Protein AF-A0A7C4B881-F1 (afdb_monomer)

Mean predicted aligned error: 10.48 Å

Structure (mmCIF, N/CA/C/O backbone):
data_AF-A0A7C4B881-F1
#
_entry.id   AF-A0A7C4B881-F1
#
loop_
_atom_site.group_PDB
_atom_site.id
_atom_site.type_symbol
_atom_site.label_atom_id
_atom_site.label_alt_id
_atom_site.label_comp_id
_atom_site.label_asym_id
_atom_site.label_entity_id
_atom_site.label_seq_id
_atom_site.pdbx_PDB_ins_code
_atom_site.Cartn_x
_atom_site.Cartn_y
_atom_site.Cartn_z
_atom_site.occupancy
_atom_site.B_iso_or_equiv
_atom_site.auth_seq_id
_atom_site.auth_comp_id
_atom_site.auth_asym_id
_atom_site.auth_atom_id
_atom_site.pdbx_PDB_model_num
ATOM 1 N N . MET A 1 1 ? -2.130 -18.729 2.621 1.00 53.53 1 MET A N 1
ATOM 2 C CA . MET A 1 1 ? -2.903 -17.460 2.657 1.00 53.53 1 MET A CA 1
ATOM 3 C C . MET A 1 1 ? -2.456 -16.564 1.508 1.00 53.53 1 MET A C 1
ATOM 5 O O . MET A 1 1 ? -1.277 -16.244 1.434 1.00 53.53 1 MET A O 1
ATOM 9 N N . ALA A 1 2 ? -3.351 -16.190 0.590 1.00 62.72 2 ALA A N 1
ATOM 10 C CA . ALA A 1 2 ? -2.981 -15.352 -0.552 1.00 62.72 2 ALA A CA 1
ATOM 11 C C . ALA A 1 2 ? -2.597 -13.933 -0.089 1.00 62.72 2 ALA A C 1
ATOM 13 O O . ALA A 1 2 ? -3.346 -13.304 0.659 1.00 62.72 2 ALA A O 1
ATOM 14 N N . GLN A 1 3 ? -1.448 -13.418 -0.543 1.00 72.31 3 GLN A N 1
ATOM 15 C CA . GLN A 1 3 ? -1.037 -12.022 -0.354 1.00 72.31 3 GLN A CA 1
ATOM 16 C C . GLN A 1 3 ? -1.967 -11.101 -1.159 1.00 72.31 3 GLN A C 1
ATOM 18 O O . GLN A 1 3 ? -1.638 -10.664 -2.262 1.00 72.31 3 GLN A O 1
ATOM 23 N N . LYS A 1 4 ? -3.162 -10.844 -0.622 1.00 83.00 4 LYS A N 1
ATOM 24 C CA . LYS A 1 4 ? -4.172 -9.968 -1.217 1.00 83.00 4 LYS A CA 1
ATOM 25 C C . LYS A 1 4 ? -4.649 -8.930 -0.207 1.00 83.00 4 LYS A C 1
ATOM 27 O O . LYS A 1 4 ? -4.819 -9.204 0.978 1.00 83.00 4 LYS A O 1
ATOM 32 N N . CYS A 1 5 ? -4.876 -7.723 -0.702 1.00 84.62 5 CYS A N 1
ATOM 33 C CA . CYS A 1 5 ? -5.538 -6.646 0.025 1.00 84.62 5 CYS A CA 1
ATOM 3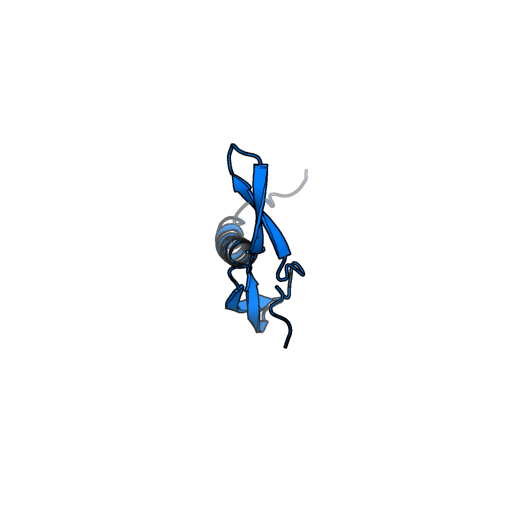4 C C . CYS A 1 5 ? -6.987 -7.041 0.339 1.00 84.62 5 CYS A C 1
ATOM 36 O O . CYS A 1 5 ? -7.745 -7.315 -0.589 1.00 84.62 5 CYS A O 1
ATOM 38 N N . ARG A 1 6 ? -7.404 -7.016 1.613 1.00 83.25 6 ARG A N 1
ATOM 39 C CA . ARG A 1 6 ? -8.776 -7.413 1.995 1.00 83.25 6 ARG A CA 1
ATOM 40 C C . ARG A 1 6 ? -9.859 -6.458 1.481 1.00 83.25 6 ARG A C 1
ATOM 42 O O . ARG A 1 6 ? -10.963 -6.900 1.210 1.00 83.25 6 ARG A O 1
ATOM 49 N N . VAL A 1 7 ? -9.525 -5.176 1.332 1.00 83.25 7 VAL A N 1
ATOM 50 C CA . VAL A 1 7 ? -10.465 -4.121 0.905 1.00 83.25 7 VAL A CA 1
ATOM 51 C C . VAL A 1 7 ? -10.530 -3.992 -0.612 1.00 83.25 7 VAL A C 1
ATOM 53 O O . VAL A 1 7 ? -11.592 -3.836 -1.188 1.00 83.25 7 VAL A O 1
ATOM 56 N N . CYS A 1 8 ? -9.375 -4.046 -1.267 1.00 82.38 8 CYS A N 1
ATOM 57 C CA . CYS A 1 8 ? -9.238 -3.707 -2.676 1.00 82.38 8 CYS A CA 1
ATOM 58 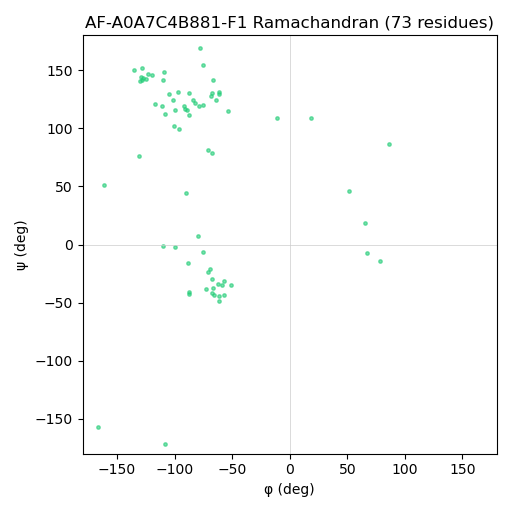C C . CYS A 1 8 ? -8.955 -4.907 -3.582 1.00 82.38 8 CYS A C 1
ATOM 60 O O . CYS A 1 8 ? -8.734 -4.725 -4.773 1.00 82.38 8 CYS A O 1
ATOM 62 N N . GLY A 1 9 ? -8.831 -6.113 -3.022 1.00 83.69 9 GLY A N 1
ATOM 63 C CA . GLY A 1 9 ? -8.562 -7.346 -3.765 1.00 83.69 9 GLY A CA 1
ATOM 64 C C . GLY A 1 9 ? -7.182 -7.434 -4.428 1.00 83.69 9 GLY A C 1
ATOM 65 O O . GLY A 1 9 ? -6.818 -8.500 -4.916 1.00 83.69 9 GLY A O 1
ATOM 66 N N . LYS A 1 10 ? -6.388 -6.351 -4.420 1.00 84.25 10 LYS A N 1
ATOM 67 C CA . LYS A 1 10 ? -5.070 -6.281 -5.066 1.00 84.25 10 LYS A CA 1
ATOM 68 C C . LYS A 1 10 ? -4.172 -7.415 -4.595 1.00 84.25 10 LYS A C 1
ATOM 70 O O . LYS A 1 10 ? -3.810 -7.462 -3.416 1.00 84.25 10 LYS A O 1
ATOM 75 N N . GLY A 1 11 ? -3.836 -8.296 -5.528 1.00 85.69 11 GLY A N 1
ATOM 76 C CA . GLY A 1 11 ? -2.892 -9.386 -5.350 1.00 85.69 11 GLY A CA 1
ATOM 77 C C . GLY A 1 11 ? -1.587 -9.139 -6.088 1.00 85.69 11 GLY A C 1
ATOM 78 O O . GLY A 1 11 ? -1.337 -8.051 -6.608 1.00 85.69 11 GLY A O 1
ATOM 79 N N . VAL A 1 12 ? -0.761 -10.176 -6.113 1.00 88.38 12 VAL A N 1
ATOM 80 C CA . VAL A 1 12 ? 0.453 -10.222 -6.924 1.00 88.38 12 VAL A CA 1
ATOM 81 C C . VAL A 1 12 ? 0.075 -10.103 -8.399 1.00 88.38 12 VAL A C 1
ATOM 83 O O . VAL A 1 12 ? -0.830 -10.794 -8.863 1.00 88.38 12 VAL A O 1
ATOM 86 N N . GLN A 1 13 ? 0.755 -9.215 -9.119 1.00 88.19 13 GLN A N 1
ATOM 87 C CA . GLN A 1 13 ? 0.613 -9.074 -10.565 1.00 88.19 13 GLN A CA 1
ATOM 88 C C . GLN A 1 13 ? 1.875 -9.590 -11.253 1.00 88.19 13 GLN A C 1
ATOM 90 O O . GLN A 1 13 ? 2.979 -9.492 -10.713 1.00 88.19 13 GLN A O 1
ATOM 95 N N . TYR A 1 14 ? 1.711 -10.126 -12.454 1.00 91.06 14 TYR A N 1
ATOM 96 C CA . TYR A 1 14 ? 2.803 -10.630 -13.276 1.00 91.06 14 TYR A CA 1
ATOM 97 C C . TYR A 1 14 ? 2.984 -9.711 -14.477 1.00 91.06 14 TYR A C 1
ATOM 99 O O . TYR A 1 14 ? 2.007 -9.223 -15.042 1.00 91.06 14 TYR A O 1
ATOM 107 N N . GLY A 1 15 ? 4.229 -9.466 -14.865 1.00 92.12 15 GLY A N 1
ATOM 108 C CA . GLY A 1 15 ? 4.533 -8.732 -16.084 1.00 92.12 15 GLY A CA 1
ATOM 109 C C . GLY A 1 15 ? 5.995 -8.872 -16.469 1.00 92.12 15 GLY A C 1
ATOM 110 O O . GLY A 1 15 ? 6.660 -9.830 -16.075 1.00 92.12 15 GLY A O 1
ATOM 111 N N . HIS A 1 16 ? 6.490 -7.915 -17.248 1.00 95.44 16 HIS A N 1
ATOM 112 C CA . HIS A 1 16 ? 7.845 -7.954 -17.783 1.00 95.44 16 HIS A CA 1
ATOM 113 C C . HIS A 1 16 ? 8.580 -6.645 -17.513 1.00 95.44 16 HIS A C 1
ATOM 115 O O . HIS A 1 16 ? 7.988 -5.568 -17.554 1.00 95.44 16 HIS A O 1
ATOM 121 N N . PHE A 1 17 ? 9.879 -6.743 -17.256 1.00 93.56 17 PHE A N 1
ATOM 122 C CA . PHE A 1 17 ? 10.797 -5.637 -17.462 1.00 93.56 17 PHE A CA 1
ATOM 123 C C . PHE A 1 17 ? 11.166 -5.621 -18.946 1.00 93.56 17 PHE A C 1
ATOM 125 O O . PHE A 1 17 ? 11.618 -6.642 -19.468 1.00 93.56 17 PHE A O 1
ATOM 132 N N . VAL A 1 18 ? 10.898 -4.505 -19.623 1.00 93.31 18 VAL A N 1
ATOM 133 C CA . VAL A 1 18 ? 11.139 -4.335 -21.060 1.00 93.31 18 VAL A CA 1
ATOM 134 C C . VAL A 1 18 ? 12.279 -3.341 -21.226 1.00 93.31 18 VAL A C 1
ATOM 136 O O . VAL A 1 18 ? 12.162 -2.205 -20.773 1.00 93.31 18 VAL A O 1
ATOM 139 N N . SER A 1 19 ? 13.383 -3.772 -21.837 1.00 93.25 19 SER A N 1
ATOM 140 C CA . SER A 1 19 ? 14.489 -2.871 -22.182 1.00 93.25 19 SER A CA 1
ATOM 141 C C . SER A 1 19 ? 14.168 -2.047 -23.435 1.00 93.25 19 SER A C 1
ATOM 143 O O . SER A 1 19 ? 13.231 -2.356 -24.171 1.00 93.25 19 SER A O 1
ATOM 145 N N . HIS A 1 20 ? 14.987 -1.034 -23.730 1.00 92.81 20 HIS A N 1
ATOM 146 C CA . HIS A 1 20 ? 14.889 -0.270 -24.981 1.00 92.81 20 HIS A CA 1
ATOM 147 C C . HIS A 1 20 ? 15.017 -1.153 -26.235 1.00 92.81 20 HIS A C 1
ATOM 149 O O . HIS A 1 20 ? 14.343 -0.904 -27.228 1.00 92.81 20 HIS A O 1
ATOM 155 N N . ALA A 1 21 ? 15.785 -2.244 -26.152 1.00 95.06 21 ALA A N 1
ATOM 156 C CA . ALA A 1 21 ? 15.893 -3.262 -27.200 1.00 95.06 21 ALA A CA 1
ATOM 157 C C . ALA A 1 21 ? 14.715 -4.262 -27.222 1.00 95.06 21 ALA A C 1
ATOM 159 O O . ALA A 1 21 ? 14.747 -5.250 -27.946 1.00 95.06 21 ALA A O 1
ATOM 160 N N . LYS A 1 22 ? 13.664 -4.033 -26.422 1.00 92.19 22 LYS A N 1
ATOM 161 C CA . LYS A 1 22 ? 12.464 -4.880 -26.308 1.00 92.19 22 LYS A CA 1
ATOM 162 C C . LYS A 1 22 ? 12.710 -6.279 -25.727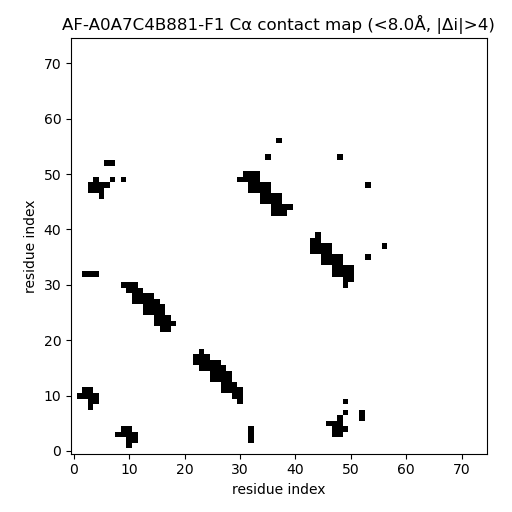 1.00 92.19 22 LYS A C 1
ATOM 164 O O . LYS A 1 22 ? 11.827 -7.135 -25.814 1.00 92.19 22 LYS A O 1
ATOM 169 N N . ASN A 1 23 ? 13.839 -6.484 -25.043 1.00 93.31 23 ASN A N 1
ATOM 170 C CA . ASN A 1 23 ? 14.106 -7.714 -24.294 1.00 93.31 23 ASN A CA 1
ATOM 171 C C . ASN A 1 23 ? 13.165 -7.788 -23.089 1.00 93.31 23 ASN A C 1
ATOM 173 O O . ASN A 1 23 ? 13.072 -6.833 -22.315 1.00 93.31 23 ASN A O 1
ATOM 177 N N . ARG A 1 24 ? 12.455 -8.912 -22.938 1.00 94.31 24 ARG A N 1
ATOM 178 C CA . ARG A 1 24 ? 11.420 -9.102 -21.911 1.00 94.31 24 ARG A CA 1
ATOM 179 C C . ARG A 1 24 ? 11.906 -10.068 -20.839 1.00 94.31 24 ARG A C 1
ATOM 181 O O . ARG A 1 24 ? 12.020 -11.262 -21.089 1.00 94.31 24 ARG A O 1
ATOM 188 N N . ILE A 1 25 ? 12.114 -9.565 -19.626 1.00 93.88 25 ILE A N 1
ATOM 189 C CA . ILE A 1 25 ? 12.450 -10.388 -18.455 1.00 93.88 25 ILE A CA 1
ATOM 190 C C . ILE A 1 25 ? 11.215 -10.491 -17.567 1.00 93.88 25 ILE A C 1
ATOM 192 O O . ILE A 1 25 ? 10.601 -9.473 -17.244 1.00 93.88 25 ILE A O 1
ATOM 196 N N . ARG A 1 26 ? 10.826 -11.708 -17.166 1.00 93.81 26 ARG A N 1
ATOM 197 C CA . ARG A 1 26 ? 9.672 -11.913 -16.276 1.00 93.81 26 ARG A CA 1
ATOM 198 C C . ARG A 1 26 ? 9.909 -11.212 -14.938 1.00 93.81 26 ARG A C 1
ATOM 200 O O . ARG A 1 26 ? 10.932 -11.414 -14.291 1.00 93.81 26 ARG A O 1
ATOM 207 N N . ARG A 1 27 ? 8.934 -10.418 -14.499 1.00 93.19 27 ARG A N 1
ATOM 208 C CA . ARG A 1 27 ? 8.939 -9.723 -13.210 1.00 93.19 27 ARG A CA 1
ATOM 209 C C . ARG A 1 27 ? 7.628 -9.958 -12.476 1.00 93.19 27 ARG A C 1
ATOM 211 O O . ARG A 1 27 ? 6.542 -9.921 -13.052 1.00 93.19 27 ARG A O 1
ATOM 218 N N . VAL A 1 28 ? 7.745 -10.130 -11.165 1.00 91.31 28 VAL A N 1
ATOM 219 C CA . VAL A 1 28 ? 6.608 -10.213 -10.250 1.00 91.31 28 VAL A CA 1
ATOM 220 C C . VAL A 1 28 ? 6.436 -8.873 -9.536 1.00 91.31 28 VAL A C 1
ATOM 222 O O . VAL A 1 28 ? 7.356 -8.378 -8.884 1.00 91.31 28 VAL A O 1
ATOM 225 N N . PHE A 1 29 ? 5.245 -8.289 -9.631 1.00 87.75 29 PHE A N 1
ATOM 226 C CA . PHE A 1 29 ? 4.856 -7.076 -8.920 1.00 87.75 29 PHE A CA 1
ATOM 227 C C . PHE A 1 29 ? 4.113 -7.464 -7.643 1.00 87.75 29 PHE A C 1
ATOM 229 O O . PHE A 1 29 ? 2.925 -7.799 -7.656 1.00 87.75 29 PHE A O 1
ATOM 236 N N . LYS A 1 30 ? 4.828 -7.433 -6.516 1.00 86.81 30 LYS A N 1
ATOM 237 C CA . LYS A 1 30 ? 4.239 -7.668 -5.196 1.00 86.81 30 LYS A CA 1
ATOM 238 C C . LYS A 1 30 ? 3.623 -6.362 -4.676 1.00 86.81 30 LYS A C 1
ATOM 240 O O . LYS A 1 30 ? 4.331 -5.357 -4.604 1.00 86.81 30 LYS A O 1
ATOM 245 N N . PRO A 1 31 ? 2.328 -6.331 -4.310 1.00 83.25 31 PRO A N 1
ATOM 246 C CA . PRO A 1 31 ? 1.758 -5.164 -3.652 1.00 83.25 31 PRO A CA 1
ATOM 247 C C . PRO A 1 31 ? 2.378 -4.985 -2.259 1.00 83.25 31 PRO A C 1
ATOM 249 O O . PRO A 1 31 ? 2.564 -5.955 -1.528 1.00 83.25 31 PRO A O 1
ATOM 252 N N . ASN A 1 32 ? 2.628 -3.736 -1.857 1.00 86.12 32 ASN A N 1
ATOM 253 C CA . ASN A 1 32 ? 3.083 -3.398 -0.503 1.00 86.12 32 ASN A CA 1
ATOM 254 C C . ASN A 1 32 ? 1.941 -3.606 0.505 1.00 86.12 32 ASN A C 1
ATOM 256 O O . ASN A 1 32 ? 1.212 -2.664 0.841 1.00 86.12 32 ASN A O 1
ATOM 260 N N . LEU A 1 33 ? 1.746 -4.855 0.928 1.00 87.88 33 LEU A N 1
ATOM 261 C CA . LEU A 1 33 ? 0.749 -5.266 1.911 1.00 87.88 33 LEU A CA 1
ATOM 262 C C . LEU A 1 33 ? 1.321 -5.138 3.319 1.00 87.88 33 LEU A C 1
ATOM 264 O O . LEU A 1 33 ? 2.409 -5.629 3.607 1.00 87.88 33 LEU A O 1
ATOM 268 N N . LYS A 1 34 ? 0.568 -4.492 4.205 1.00 86.94 34 LYS A N 1
ATOM 269 C CA . LYS A 1 34 ? 0.916 -4.325 5.614 1.00 86.94 34 LYS A CA 1
ATOM 270 C C . LYS A 1 34 ? -0.247 -4.783 6.483 1.00 86.94 34 LYS A C 1
ATOM 272 O O . LYS A 1 34 ? -1.412 -4.578 6.137 1.00 86.94 34 LYS A O 1
ATOM 277 N N . ARG A 1 35 ? 0.075 -5.407 7.615 1.00 88.19 35 ARG A N 1
ATOM 278 C CA . ARG A 1 35 ? -0.895 -5.692 8.675 1.00 88.19 35 ARG A CA 1
ATOM 279 C C . ARG A 1 35 ? -1.116 -4.407 9.457 1.00 88.19 35 ARG A C 1
ATOM 281 O O . ARG A 1 35 ? -0.164 -3.859 10.000 1.00 88.19 35 ARG A O 1
ATOM 288 N N . VAL A 1 36 ? -2.347 -3.919 9.479 1.00 87.06 36 VAL A N 1
ATOM 289 C CA . VAL A 1 36 ? -2.706 -2.691 10.190 1.00 87.06 36 VAL A CA 1
ATOM 290 C C . VAL A 1 36 ? -3.996 -2.890 10.972 1.00 87.06 36 VAL A C 1
ATOM 292 O O . VAL A 1 36 ? -4.863 -3.678 10.585 1.00 87.06 36 VAL A O 1
ATOM 295 N N . THR A 1 37 ? -4.118 -2.163 12.076 1.00 86.06 37 THR A N 1
ATOM 296 C CA . THR A 1 37 ? -5.349 -2.107 12.862 1.00 86.06 37 THR A CA 1
ATOM 297 C C . THR A 1 37 ? -6.181 -0.935 12.363 1.00 86.06 37 THR A C 1
ATOM 299 O O . THR A 1 37 ? -5.733 0.207 12.428 1.00 86.06 37 THR A O 1
ATOM 302 N N . VAL A 1 38 ? -7.384 -1.212 11.871 1.00 83.06 38 VAL A N 1
ATOM 303 C CA . VAL A 1 38 ? -8.339 -0.198 11.408 1.00 83.06 38 VAL A CA 1
ATOM 304 C C . VAL A 1 38 ? -9.626 -0.291 12.219 1.00 83.06 38 VAL A C 1
ATOM 306 O O . VAL A 1 38 ? -10.017 -1.376 12.651 1.00 83.06 38 VAL A O 1
ATOM 309 N N . LYS A 1 39 ? -10.273 0.850 12.468 1.00 79.94 39 LYS A N 1
ATOM 310 C CA . LYS A 1 39 ? -11.619 0.886 13.049 1.00 79.94 39 LYS A CA 1
ATOM 311 C C . LYS A 1 39 ? -12.626 0.836 11.907 1.00 79.94 39 LYS A C 1
ATOM 313 O O . LYS A 1 39 ? -12.665 1.757 11.105 1.00 79.94 39 LYS A O 1
ATOM 318 N N . ILE A 1 40 ? -13.421 -0.224 11.846 1.00 77.75 40 ILE A N 1
ATOM 319 C CA . ILE A 1 40 ? -14.528 -0.366 10.897 1.00 77.75 40 ILE A CA 1
ATOM 320 C C . ILE A 1 40 ? -15.795 -0.452 11.741 1.00 77.75 40 ILE A C 1
ATOM 322 O O . ILE A 1 40 ? -15.887 -1.322 12.609 1.00 77.75 40 ILE A O 1
ATOM 326 N N . ASN A 1 41 ? -16.739 0.469 11.536 1.00 74.50 41 ASN A N 1
ATOM 327 C CA . ASN A 1 41 ? -18.022 0.507 12.251 1.00 74.50 41 ASN A CA 1
ATOM 3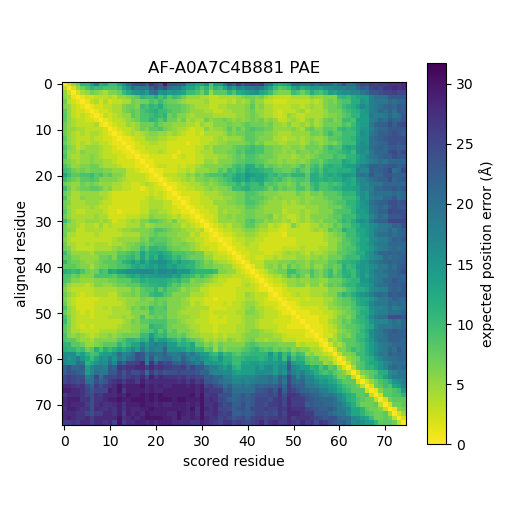28 C C . ASN A 1 41 ? -17.857 0.442 13.786 1.00 74.50 41 ASN A C 1
ATOM 330 O O . ASN A 1 41 ? -18.473 -0.376 14.463 1.00 74.50 41 ASN A O 1
ATOM 334 N N . GLY A 1 42 ? -16.928 1.233 14.336 1.00 78.19 42 GLY A N 1
ATOM 335 C CA . GLY A 1 42 ? -16.644 1.286 15.779 1.00 78.19 42 GLY A CA 1
ATOM 336 C C . GLY A 1 42 ? -15.789 0.136 16.335 1.00 78.19 42 GLY A C 1
ATOM 337 O O . GLY A 1 42 ? -15.215 0.276 17.415 1.00 78.19 42 GLY A O 1
ATOM 338 N N . LYS A 1 43 ? -15.601 -0.964 15.595 1.00 80.00 43 LYS A N 1
ATOM 339 C CA . LYS A 1 43 ?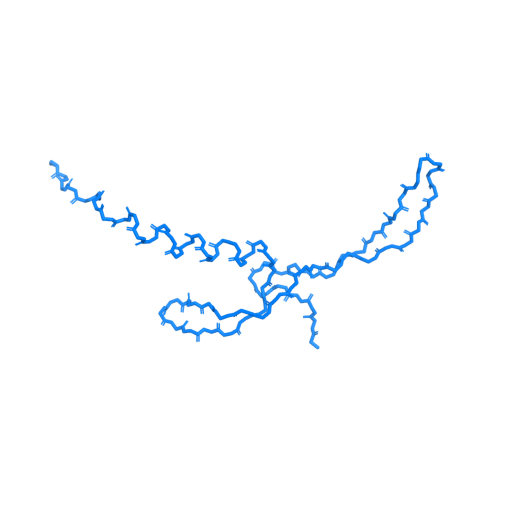 -14.798 -2.119 16.031 1.00 80.00 43 LYS A CA 1
ATOM 340 C C . LYS A 1 43 ? -13.375 -2.045 15.475 1.00 80.00 43 LYS A C 1
ATOM 342 O O . LYS A 1 43 ? -13.168 -1.841 14.280 1.00 80.00 43 LYS A O 1
ATOM 347 N N . LYS A 1 44 ? -12.370 -2.234 16.338 1.00 84.25 44 LYS A N 1
ATOM 348 C CA . LYS A 1 44 ? -10.962 -2.363 15.920 1.00 84.25 44 LYS A CA 1
ATOM 349 C C . LYS A 1 44 ? -10.749 -3.753 15.321 1.00 84.25 44 LYS A C 1
ATOM 351 O O . LYS A 1 44 ? -10.920 -4.749 16.014 1.00 84.25 44 LYS A O 1
ATOM 356 N N . GLN A 1 45 ? -10.339 -3.822 14.060 1.00 84.31 45 GLN A N 1
ATOM 357 C CA . GLN A 1 45 ? -10.012 -5.072 13.379 1.00 84.31 45 GLN A CA 1
ATOM 358 C C . GLN A 1 45 ? -8.597 -5.017 12.803 1.00 84.31 45 GLN A C 1
ATOM 360 O O . GLN A 1 45 ? -8.147 -3.982 12.308 1.00 84.31 45 GLN A O 1
ATOM 365 N N . ARG A 1 46 ? -7.885 -6.146 12.863 1.00 86.69 46 ARG A N 1
ATOM 366 C CA . ARG A 1 46 ? -6.572 -6.308 12.229 1.00 86.69 46 ARG A CA 1
ATOM 367 C C . ARG A 1 46 ? -6.765 -6.857 10.823 1.00 86.69 46 ARG A C 1
ATOM 369 O O . ARG A 1 46 ? -7.236 -7.978 10.664 1.00 86.69 46 ARG A O 1
ATOM 376 N N . LEU A 1 47 ? -6.379 -6.082 9.813 1.00 87.62 47 LEU A N 1
ATOM 377 C CA . LEU A 1 47 ? -6.525 -6.455 8.407 1.00 87.62 47 LEU A CA 1
AT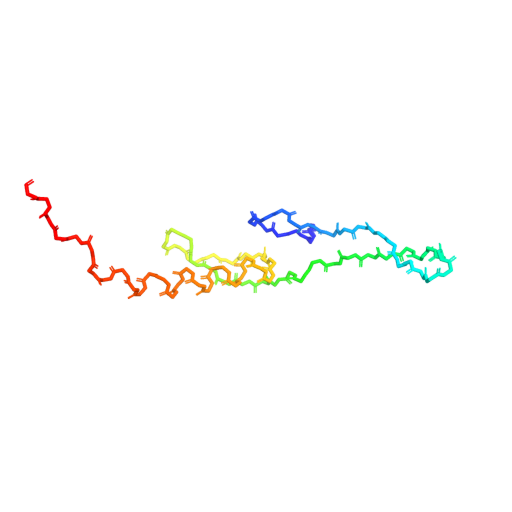OM 378 C C . LEU A 1 47 ? -5.203 -6.316 7.650 1.00 87.62 47 LEU A C 1
ATOM 380 O O . LEU A 1 47 ? -4.348 -5.490 7.974 1.00 87.62 47 LEU A O 1
ATOM 384 N N . VAL A 1 48 ? -5.052 -7.122 6.598 1.00 88.56 48 VAL A N 1
ATOM 385 C CA . VAL A 1 48 ? -3.973 -6.978 5.615 1.00 88.56 48 VAL A CA 1
ATOM 386 C C . VAL A 1 48 ? -4.434 -6.005 4.533 1.00 88.56 48 VAL A C 1
ATOM 388 O O . VAL A 1 48 ? -5.338 -6.303 3.746 1.00 88.56 48 VAL A O 1
ATOM 391 N N . LEU A 1 49 ? -3.809 -4.830 4.493 1.00 87.81 49 LEU A N 1
ATOM 392 C CA . LEU A 1 49 ? -4.164 -3.746 3.581 1.00 87.81 49 LEU A CA 1
ATOM 393 C C . LEU A 1 49 ? -2.972 -3.337 2.722 1.00 87.81 49 LEU A C 1
ATOM 395 O O . LEU A 1 49 ? -1.824 -3.368 3.159 1.00 87.81 49 LEU A O 1
ATOM 399 N N . CYS A 1 50 ? -3.244 -2.917 1.486 1.00 89.31 50 CYS A N 1
ATOM 400 C CA . CYS A 1 50 ? -2.217 -2.295 0.657 1.00 89.31 50 CYS A CA 1
ATOM 401 C C . 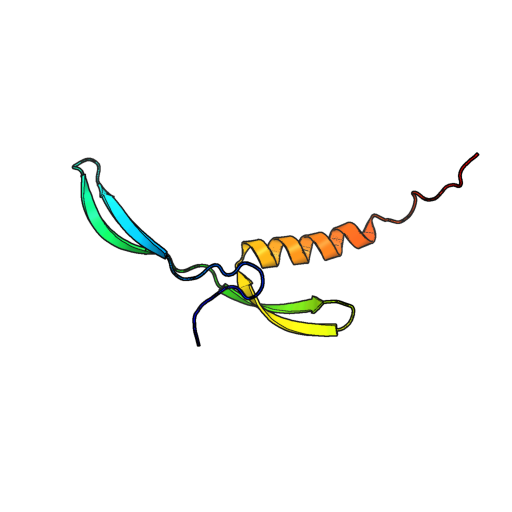CYS A 1 50 ? -1.940 -0.859 1.123 1.00 89.31 50 CYS A C 1
ATOM 403 O O . CYS A 1 50 ? -2.831 -0.192 1.653 1.00 89.31 50 CYS A O 1
ATOM 405 N N . ALA A 1 51 ? -0.738 -0.350 0.850 1.00 86.00 51 ALA A N 1
ATOM 406 C CA . ALA A 1 51 ? -0.337 1.010 1.220 1.00 86.00 51 ALA A CA 1
ATOM 407 C C . ALA A 1 51 ? -1.340 2.105 0.790 1.00 86.00 51 ALA A C 1
ATOM 409 O O . ALA A 1 51 ? -1.564 3.057 1.535 1.00 86.00 51 ALA A O 1
ATOM 410 N N . ARG A 1 52 ? -2.006 1.954 -0.369 1.00 85.69 52 ARG A N 1
ATOM 411 C CA . ARG A 1 52 ? -3.042 2.906 -0.820 1.00 85.69 52 ARG A CA 1
ATOM 412 C C . ARG A 1 52 ? -4.268 2.909 0.096 1.00 85.69 52 ARG A C 1
ATOM 414 O O . ARG A 1 52 ? -4.765 3.976 0.431 1.00 85.69 52 ARG A O 1
ATOM 421 N N . CYS A 1 53 ? -4.738 1.734 0.510 1.00 85.50 53 CYS A N 1
ATOM 422 C CA . CYS A 1 53 ? -5.862 1.621 1.440 1.00 85.50 53 CYS A CA 1
ATOM 423 C C . CYS A 1 53 ? -5.484 2.152 2.822 1.00 85.50 53 CYS A C 1
ATOM 425 O O . CYS A 1 53 ? -6.262 2.892 3.404 1.00 85.50 53 CYS A O 1
ATOM 427 N N . VAL A 1 54 ? -4.274 1.856 3.313 1.00 86.56 54 VAL A N 1
ATOM 428 C CA . VAL A 1 54 ? -3.783 2.407 4.590 1.00 86.56 54 VAL A CA 1
ATOM 429 C C . VAL A 1 54 ? -3.799 3.938 4.575 1.00 86.56 54 VAL A C 1
ATOM 431 O O . VAL A 1 54 ? -4.252 4.551 5.537 1.00 86.56 54 VAL A O 1
ATOM 434 N N . LYS A 1 55 ? -3.360 4.564 3.473 1.00 84.69 55 LYS A N 1
ATOM 435 C CA . LYS A 1 55 ? -3.394 6.025 3.321 1.00 84.69 55 LYS A CA 1
ATOM 436 C C . LYS A 1 55 ? -4.825 6.578 3.370 1.00 84.69 55 LYS A C 1
ATOM 438 O O . LYS A 1 55 ? -5.052 7.545 4.088 1.00 84.69 55 LYS A O 1
ATOM 443 N N . LYS A 1 56 ? -5.779 5.933 2.683 1.00 83.19 56 LYS A N 1
ATOM 444 C CA . LYS A 1 56 ? -7.200 6.324 2.707 1.00 83.19 56 LYS A CA 1
ATOM 445 C C . LYS A 1 56 ? -7.805 6.238 4.109 1.00 83.19 56 LYS A C 1
ATOM 447 O O . LYS A 1 56 ? -8.350 7.226 4.574 1.00 83.19 56 LYS A O 1
ATOM 452 N N . PHE A 1 57 ? -7.609 5.124 4.817 1.00 81.25 57 PHE A N 1
ATOM 453 C CA . PHE A 1 57 ? -8.102 4.982 6.195 1.00 81.25 57 PHE A CA 1
ATOM 454 C C . PHE A 1 57 ? -7.465 5.991 7.158 1.00 81.25 57 PHE A C 1
ATOM 456 O O . PHE A 1 57 ? -8.116 6.460 8.086 1.00 81.25 57 PHE A O 1
ATOM 463 N N . LYS A 1 58 ? -6.192 6.358 6.947 1.00 75.06 58 LYS A N 1
ATOM 464 C CA . LYS A 1 58 ? -5.550 7.426 7.726 1.00 75.06 58 LYS A CA 1
ATOM 465 C C . LYS A 1 58 ? -6.180 8.795 7.438 1.00 75.06 58 LYS A C 1
ATOM 467 O O . LYS A 1 58 ? -6.306 9.590 8.360 1.00 75.06 58 LYS A O 1
ATOM 472 N N . GLN A 1 59 ? -6.561 9.068 6.189 1.00 67.94 59 GLN A N 1
ATOM 473 C CA . GLN A 1 59 ? -7.241 10.310 5.806 1.00 67.94 59 GLN A CA 1
ATOM 474 C C . GLN A 1 59 ? -8.690 10.367 6.291 1.00 67.94 59 GLN A C 1
ATOM 476 O O . GLN A 1 59 ? -9.088 11.415 6.773 1.00 67.94 59 GLN A O 1
ATOM 481 N N . GLU A 1 60 ? -9.439 9.263 6.264 1.00 63.56 60 GLU A N 1
ATOM 482 C CA . GLU A 1 60 ? -10.803 9.208 6.821 1.00 63.56 60 GLU A CA 1
ATOM 483 C C . GLU A 1 60 ? -10.831 9.556 8.320 1.00 63.56 60 GLU A C 1
ATOM 485 O O . GLU A 1 60 ? -11.734 10.238 8.799 1.00 63.56 60 GLU A O 1
ATOM 490 N N . LEU A 1 61 ? -9.787 9.174 9.064 1.00 58.94 61 LEU A N 1
ATOM 491 C CA . LEU A 1 61 ? -9.607 9.574 10.466 1.00 58.94 61 LEU A CA 1
ATOM 492 C C . LEU A 1 61 ? -9.280 11.067 10.653 1.00 58.94 61 LEU A C 1
ATOM 494 O O . LEU A 1 61 ? -9.463 11.584 11.754 1.00 58.94 61 LEU A O 1
ATOM 498 N N . LEU A 1 62 ? -8.773 11.743 9.618 1.00 54.66 62 LEU A N 1
ATOM 499 C CA . LEU A 1 62 ? -8.517 13.186 9.623 1.00 54.66 62 LEU A CA 1
ATOM 500 C C . LEU A 1 62 ? -9.770 13.959 9.181 1.00 54.66 62 LEU A C 1
ATOM 502 O O . LEU A 1 62 ? -10.129 14.924 9.839 1.00 54.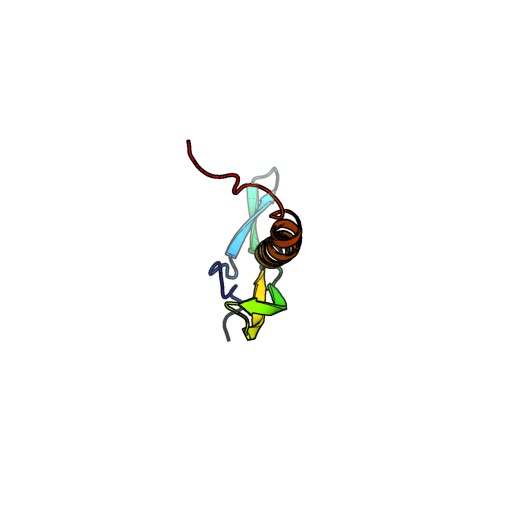66 62 LEU A O 1
ATOM 506 N N . SER A 1 63 ? -10.509 13.481 8.173 1.00 46.84 63 SER A N 1
ATOM 507 C CA . SER A 1 63 ? -11.709 14.156 7.654 1.00 46.84 63 SER A CA 1
ATOM 508 C C . SER A 1 63 ? -12.921 14.108 8.592 1.00 46.84 63 SER A C 1
ATOM 510 O O . SER A 1 63 ? -13.772 14.987 8.527 1.00 46.84 63 SER A O 1
ATOM 512 N N . HIS A 1 64 ? -13.004 13.130 9.503 1.00 52.03 64 HIS A N 1
ATOM 513 C CA . HIS A 1 64 ? -14.025 13.122 10.565 1.00 52.03 64 HIS A CA 1
ATOM 514 C C . HIS A 1 64 ? -13.747 14.112 11.710 1.00 52.03 64 HIS A C 1
ATOM 516 O O . HIS A 1 64 ? -14.594 14.266 12.587 1.00 52.03 64 HIS A O 1
ATOM 522 N N . LYS A 1 65 ? -12.587 14.782 11.729 1.00 43.50 65 LYS A N 1
ATOM 523 C CA . LYS A 1 65 ? -12.331 15.892 12.662 1.00 43.50 65 LYS A CA 1
ATOM 524 C C . LYS A 1 65 ? -12.785 17.247 12.113 1.00 43.50 65 LYS A C 1
ATOM 526 O O . LYS A 1 65 ? -12.972 18.163 12.905 1.00 43.50 65 LYS A O 1
ATOM 531 N N . ASP A 1 66 ? -13.041 17.342 10.808 1.00 44.09 66 ASP A N 1
ATOM 532 C CA . ASP A 1 66 ? -13.412 18.593 10.135 1.00 44.09 66 ASP A CA 1
ATOM 533 C C . ASP A 1 66 ? -14.927 18.734 9.884 1.00 44.09 66 ASP A C 1
ATOM 535 O O . ASP A 1 66 ? -15.385 19.770 9.410 1.00 44.09 66 ASP A O 1
ATOM 539 N N . SER A 1 67 ? -15.748 17.739 10.245 1.00 43.03 67 SER A N 1
ATOM 540 C CA . SER A 1 67 ? -17.216 17.821 10.157 1.00 43.03 67 SER A CA 1
ATOM 541 C C . SER A 1 67 ? -17.855 18.364 11.442 1.00 43.03 67 SER A C 1
ATOM 543 O O . SER A 1 67 ? -18.841 17.824 11.939 1.00 43.03 67 SER A O 1
ATOM 545 N N . GLY A 1 68 ? -17.280 19.429 12.000 1.00 42.38 68 GLY A N 1
ATOM 546 C CA . GLY A 1 68 ? -17.979 20.347 12.893 1.00 42.38 68 GLY A CA 1
ATOM 547 C C . GLY A 1 68 ? -18.383 21.582 12.091 1.00 42.38 68 GLY A C 1
ATOM 548 O O . GLY A 1 68 ? -17.510 22.329 11.666 1.00 42.38 68 GLY A O 1
ATOM 549 N N . LYS A 1 69 ? -19.695 21.808 11.938 1.00 41.91 69 LYS A N 1
ATOM 550 C CA . LYS A 1 69 ? -20.376 22.876 11.168 1.00 41.91 69 LYS A CA 1
ATOM 551 C C . LYS A 1 69 ? -20.615 22.570 9.688 1.00 41.91 69 LYS A C 1
ATOM 553 O O . LYS A 1 69 ? -19.893 23.059 8.827 1.00 41.91 69 LYS A O 1
ATOM 558 N N . LYS A 1 70 ? -21.733 21.900 9.390 1.00 37.25 70 LYS A N 1
ATOM 559 C CA . LYS A 1 70 ? -22.592 22.267 8.248 1.00 37.25 70 LYS A CA 1
ATOM 560 C C . LYS A 1 70 ? -24.005 21.683 8.366 1.00 37.25 70 LYS A C 1
ATOM 562 O O . LYS A 1 70 ? -24.522 21.126 7.419 1.00 37.25 70 LYS A O 1
ATOM 567 N N . ASP A 1 71 ? -24.643 21.898 9.513 1.00 40.81 71 ASP A N 1
ATOM 568 C CA . ASP A 1 71 ? -26.096 21.760 9.647 1.00 40.81 71 ASP A CA 1
ATOM 569 C C . ASP A 1 71 ? -26.638 23.014 10.347 1.00 40.81 71 ASP A C 1
ATOM 571 O O . ASP A 1 71 ? -26.914 23.020 11.543 1.00 40.81 71 ASP A O 1
ATOM 575 N N . LYS A 1 72 ? -26.732 24.130 9.610 1.00 38.53 72 LYS A N 1
ATOM 576 C CA . LYS A 1 72 ? -27.685 25.196 9.946 1.00 38.53 72 LYS A CA 1
ATOM 577 C C . LYS A 1 72 ? -28.881 25.034 9.015 1.00 38.53 72 LYS A C 1
ATOM 579 O O . LYS A 1 72 ? -28.807 25.318 7.826 1.00 38.53 72 LYS A O 1
ATOM 584 N N . GLN A 1 73 ? -29.910 24.459 9.623 1.00 50.12 73 GLN A N 1
ATOM 585 C CA . GLN A 1 73 ? -31.327 24.414 9.281 1.00 50.12 73 GLN A CA 1
ATOM 586 C C . GLN A 1 73 ? -31.763 25.363 8.150 1.00 50.12 73 GLN A C 1
ATOM 588 O O . GLN A 1 73 ? -31.785 26.579 8.304 1.00 50.12 73 GLN A O 1
ATOM 593 N N . LYS A 1 74 ? -32.083 24.742 7.009 1.00 40.94 74 LYS A N 1
ATOM 594 C CA . LYS A 1 74 ? -33.378 24.800 6.308 1.00 40.94 74 LYS A CA 1
ATOM 595 C C . LYS A 1 74 ? -34.287 25.981 6.710 1.00 40.94 74 LYS A C 1
ATOM 597 O O . LYS A 1 74 ? -34.821 25.985 7.818 1.00 40.94 74 LYS A O 1
ATOM 6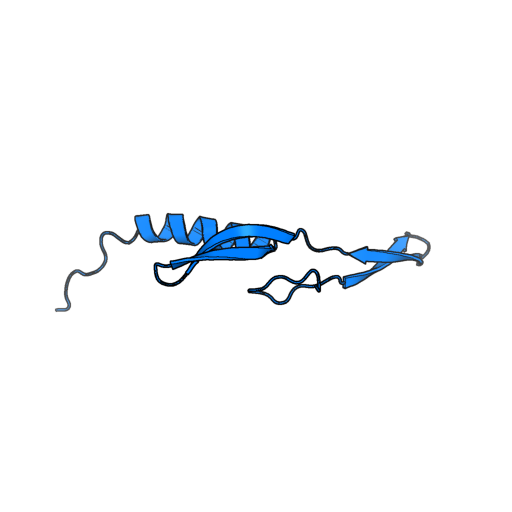02 N N . SER A 1 75 ? -34.435 26.938 5.789 1.00 39.59 75 SER A N 1
ATOM 603 C CA . SER A 1 75 ? -35.557 27.887 5.718 1.00 39.59 75 SER A CA 1
ATOM 604 C C . SER A 1 75 ? -36.875 27.184 5.408 1.00 39.59 75 SER A C 1
ATOM 606 O O . SER A 1 75 ? -36.821 26.066 4.840 1.00 39.59 75 SER A O 1
#

Sequence (75 aa):
MAQKCRVCGKGVQYGHFVSHAKNRIRRVFKPNLKRVTVKINGKKQRLVLCARCVKKFKQELLSHKDSGKKDKQKS

Radius of gyration: 19.62 Å; Cα contacts (8 Å, |Δi|>4): 90; chains: 1; bounding box: 52×45×43 Å

Foldseek 3Di:
DFLAAPPPRDGKDWAFDQDPVRDTDIDIDGFQWDFDWAQDPNDTDTGTHGPVVVVVRVVVVVVVVVPPDDDDDDD

Solvent-accessible surface area (backbone atoms only — not comparable to full-atom values): 4865 Å² total; per-residue (Å²): 132,82,74,42,19,75,89,75,62,54,43,69,42,79,50,62,49,69,48,96,86,64,51,74,43,85,39,78,47,72,66,64,65,42,82,44,79,46,73,57,94,88,42,81,44,81,44,46,32,31,60,71,55,52,53,50,59,57,45,55,67,52,57,70,70,66,75,73,87,88,82,80,79,80,131

Secondary structure (DSSP, 8-state):
-----TTT----EEEEEE-TT--EEEEEE---EEEEEEEETTEEEEEEEEHHHHHHHHHHHHHTTS-SS------

Nearest PDB structures (foldseek):
  8cvm-assembly1_w  TM=7.438E-01  e=1.259E-04  Cutibacterium acnes
  7nhm-assembly1_1  TM=7.887E-01  e=3.565E-04  Staphylococcus aureus subsp. aureus NCTC 8325
  7nhl-assembly1_1  TM=7.811E-01  e=3.354E-04  Staphylococcus aureus subsp. aureus NCTC 8325
  6wu9-assembly1_Y  TM=7.821E-01  e=5.474E-04  Enterococcus faecalis OG1RF
  6tnn-assembly1_u  TM=7.770E-01  e=5.819E-04  Bacillus subtilis subsp. subtilis str. 168

pLDDT: mean 76.93, std 17.76, range [37.25, 95.44]